Protein AF-A0A3G1IX12-F1 (afdb_monomer_lite)

Sequence (82 aa):
MLLLARCLLVLLVSSLLLCSGLACGPGRGFGKRRHPKKLTPLAYKQFIPNVAEKTLGASGRYEGKISRNSERFKELTPNYNP

Foldseek 3Di:
DVVVVVVVVVVVVVVVVVVVVVVQDDDDDDDDDDDDPDDDDADVPDDPPRDDQCDPVHVHHDDDDDDCPDPCVVVDDDDDDD

Organism: Pipistrellus abramus (NCBI:txid105295)

Radius of gyration: 36.75 Å; chains: 1; bounding box: 75×35×82 Å

Structure (mmCIF, N/CA/C/O backbone):
data_AF-A0A3G1IX12-F1
#
_entry.id   AF-A0A3G1IX12-F1
#
loop_
_atom_site.group_PDB
_atom_site.id
_atom_site.type_symbol
_atom_site.label_atom_id
_atom_site.label_alt_id
_atom_site.label_comp_id
_atom_site.label_asym_id
_atom_site.label_entity_id
_atom_site.label_seq_id
_atom_site.pdbx_PDB_ins_code
_atom_site.Cartn_x
_atom_site.Cartn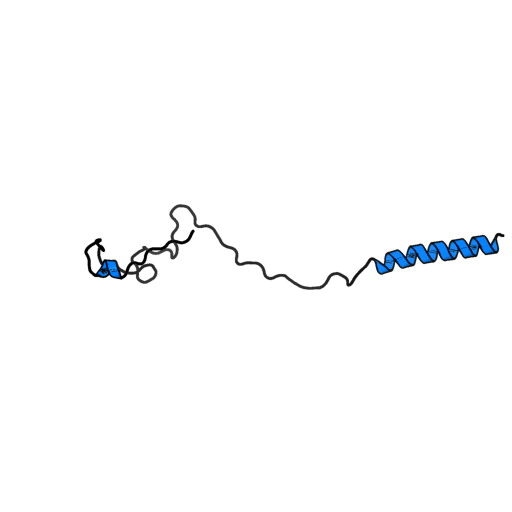_y
_atom_site.Cartn_z
_atom_site.occupancy
_atom_site.B_iso_or_equiv
_atom_site.auth_seq_id
_atom_site.auth_comp_id
_atom_site.auth_asym_id
_atom_site.auth_atom_id
_atom_site.pdbx_PDB_model_num
ATOM 1 N N . MET A 1 1 ? 63.202 20.048 -53.734 1.00 67.00 1 MET A N 1
ATOM 2 C CA . MET A 1 1 ? 61.862 20.613 -53.445 1.00 67.00 1 MET A CA 1
ATOM 3 C C . MET A 1 1 ? 60.741 19.579 -53.549 1.00 67.00 1 MET A C 1
ATOM 5 O O . MET A 1 1 ? 60.075 19.349 -52.551 1.00 67.00 1 MET A O 1
ATOM 9 N N . LEU A 1 2 ? 60.571 18.886 -54.684 1.00 75.62 2 LEU A N 1
ATOM 10 C CA . LEU A 1 2 ? 59.520 17.863 -54.866 1.00 75.62 2 LEU A CA 1
ATOM 11 C C . LEU A 1 2 ? 59.605 16.667 -53.898 1.00 75.62 2 LEU A C 1
ATOM 13 O O . LEU A 1 2 ? 58.581 16.214 -53.400 1.00 75.62 2 LEU A O 1
ATOM 17 N N . LEU A 1 3 ? 60.811 16.172 -53.600 1.00 80.56 3 LEU A N 1
ATOM 18 C CA . LEU A 1 3 ? 61.017 15.056 -52.663 1.00 80.56 3 LEU A CA 1
ATOM 19 C C . LEU A 1 3 ? 60.638 15.425 -51.219 1.00 80.56 3 LEU A C 1
ATOM 21 O O . LEU A 1 3 ? 59.925 14.677 -50.563 1.00 80.56 3 LEU A O 1
ATOM 25 N N . LEU A 1 4 ? 61.029 16.620 -50.761 1.00 84.50 4 LEU A N 1
ATOM 26 C CA . LEU A 1 4 ? 60.660 17.144 -49.440 1.00 84.50 4 LEU A CA 1
ATOM 27 C C . LEU A 1 4 ? 59.148 17.376 -49.316 1.00 84.50 4 LEU A C 1
ATOM 29 O O . LEU A 1 4 ? 58.558 17.004 -48.307 1.00 84.50 4 LEU A O 1
ATOM 33 N N . ALA A 1 5 ? 58.509 17.922 -50.356 1.00 84.94 5 ALA A N 1
ATOM 34 C CA . ALA A 1 5 ? 57.059 18.109 -50.384 1.00 84.94 5 ALA A CA 1
ATOM 35 C C . ALA A 1 5 ? 56.298 16.773 -50.312 1.00 84.94 5 ALA A C 1
ATOM 37 O O . ALA A 1 5 ? 55.304 16.667 -49.598 1.00 84.94 5 ALA A O 1
ATOM 38 N N . ARG A 1 6 ? 56.794 15.730 -50.992 1.00 87.44 6 ARG A N 1
ATOM 39 C CA . ARG A 1 6 ? 56.231 14.373 -50.909 1.00 87.44 6 ARG A CA 1
ATOM 40 C C . ARG A 1 6 ? 56.393 13.768 -49.513 1.00 87.44 6 ARG A C 1
ATOM 42 O O . ARG A 1 6 ? 55.433 13.204 -49.000 1.00 87.44 6 ARG A O 1
ATOM 49 N N . CYS A 1 7 ? 57.553 13.928 -48.876 1.00 89.81 7 CYS A N 1
ATOM 50 C CA . CYS A 1 7 ? 57.763 13.450 -47.506 1.00 89.81 7 CYS A CA 1
ATOM 51 C C . CYS A 1 7 ? 56.837 14.151 -46.499 1.00 89.81 7 CYS A C 1
ATOM 53 O O . CYS A 1 7 ? 56.230 13.488 -45.662 1.00 89.81 7 CYS A O 1
ATOM 55 N N . LEU A 1 8 ? 56.676 15.474 -46.609 1.00 90.69 8 LEU A N 1
ATOM 56 C CA . LEU A 1 8 ? 55.769 16.242 -45.750 1.00 90.69 8 LEU A CA 1
ATOM 57 C C . LEU A 1 8 ? 54.304 15.833 -45.945 1.00 90.69 8 LEU A C 1
ATOM 59 O O . LEU A 1 8 ? 53.580 15.688 -44.964 1.00 90.69 8 LEU A O 1
ATOM 63 N N . LEU A 1 9 ? 53.884 15.582 -47.189 1.00 90.19 9 LEU A N 1
ATOM 64 C CA . LEU A 1 9 ? 52.540 15.090 -47.492 1.00 90.19 9 LEU A CA 1
ATOM 65 C C . LEU A 1 9 ? 52.279 13.723 -46.839 1.00 90.19 9 LEU A C 1
ATOM 67 O O . LEU A 1 9 ? 51.234 13.523 -46.227 1.00 90.19 9 LEU A O 1
ATOM 71 N N . VAL A 1 10 ? 53.238 12.796 -46.925 1.00 91.06 10 VAL A N 1
ATOM 72 C CA . VAL A 1 10 ? 53.121 11.457 -46.320 1.00 91.06 10 VAL A CA 1
ATOM 73 C C . VAL A 1 10 ? 53.037 11.539 -44.794 1.00 91.06 10 VAL A C 1
ATOM 75 O O . VAL A 1 10 ? 52.207 10.859 -44.191 1.00 91.06 10 VAL A O 1
ATOM 78 N N . LEU A 1 11 ? 53.845 12.396 -44.161 1.00 90.19 11 LEU A N 1
ATOM 79 C CA . LEU A 1 11 ? 53.802 12.606 -42.710 1.00 90.19 11 LEU A CA 1
ATOM 80 C C . LEU A 1 11 ? 52.471 13.219 -42.257 1.00 90.19 11 LEU A C 1
ATOM 82 O O . LEU A 1 11 ? 51.894 12.760 -41.270 1.00 90.19 11 LEU A O 1
ATOM 86 N N . LEU A 1 12 ? 51.951 14.197 -43.004 1.00 88.56 12 LEU A N 1
ATOM 87 C CA . LEU A 1 12 ? 50.651 14.808 -42.730 1.00 88.56 12 LEU A CA 1
ATOM 88 C C . LEU A 1 12 ? 49.529 13.761 -42.801 1.00 88.56 12 LEU A C 1
ATOM 90 O O . LEU A 1 12 ? 48.752 13.623 -41.857 1.00 88.56 12 LEU A O 1
ATOM 94 N N . VAL A 1 13 ? 49.488 12.973 -43.879 1.00 88.25 13 VAL A N 1
ATOM 95 C CA . VAL A 1 13 ? 48.484 11.913 -44.076 1.00 88.25 13 VAL A CA 1
ATOM 96 C C . VAL A 1 13 ? 48.576 10.848 -42.978 1.00 88.25 13 VAL A C 1
ATOM 98 O O . VAL A 1 13 ? 47.550 10.447 -42.433 1.00 88.25 13 VAL A O 1
ATOM 101 N N . SER A 1 14 ? 49.788 10.438 -42.594 1.00 84.94 14 SER A N 1
ATOM 102 C CA . SER A 1 14 ? 50.006 9.477 -41.504 1.00 84.94 14 SER A CA 1
ATOM 103 C C . SER A 1 14 ? 49.490 10.008 -40.160 1.00 84.94 14 SER A C 1
ATOM 105 O O . SER A 1 14 ? 48.745 9.320 -39.461 1.00 84.94 14 SER A O 1
ATOM 107 N N . SER A 1 15 ? 49.795 11.269 -39.830 1.00 82.06 15 SER A N 1
ATOM 108 C CA . SER A 1 15 ? 49.334 11.895 -38.582 1.00 82.06 15 SER A CA 1
ATOM 109 C C . SER A 1 15 ? 47.805 12.006 -38.489 1.00 82.06 15 SER A C 1
ATOM 111 O O . SER A 1 15 ? 47.231 11.751 -37.430 1.00 82.06 15 SER A O 1
ATOM 113 N N . LEU A 1 16 ? 47.133 12.304 -39.608 1.00 80.31 16 LEU A N 1
ATOM 114 C CA . LEU A 1 16 ? 45.672 12.380 -39.689 1.00 80.31 16 LEU A CA 1
ATOM 115 C C . LEU A 1 16 ? 45.006 11.013 -39.457 1.00 80.31 16 LEU A C 1
ATOM 117 O O . LEU A 1 16 ? 43.982 10.943 -38.780 1.00 80.31 16 LEU A O 1
ATOM 121 N N .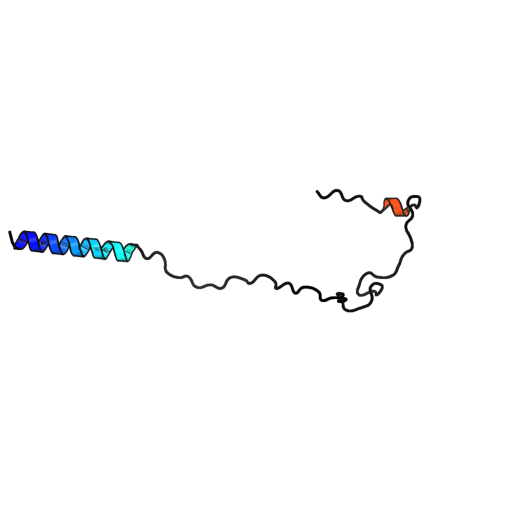 LEU A 1 17 ? 45.600 9.930 -39.967 1.00 78.25 17 LEU A N 1
ATOM 122 C CA . LEU A 1 17 ? 45.068 8.566 -39.843 1.00 78.25 17 LEU A CA 1
ATOM 123 C C . LEU A 1 17 ? 45.263 7.969 -38.439 1.00 78.25 17 LEU A C 1
ATOM 125 O O . LEU A 1 17 ? 44.371 7.281 -37.937 1.00 78.25 17 LEU A O 1
ATOM 129 N N . LEU A 1 18 ? 46.394 8.247 -37.778 1.00 76.56 18 LEU A N 1
ATOM 130 C CA . LEU A 1 18 ? 46.665 7.743 -36.422 1.00 76.56 18 LEU A CA 1
ATOM 131 C C . LEU A 1 18 ? 45.686 8.314 -35.379 1.00 76.56 18 LEU A C 1
ATOM 133 O O . LEU A 1 18 ? 45.237 7.582 -34.495 1.00 76.56 18 LEU A O 1
ATOM 137 N N . CYS A 1 19 ? 45.304 9.591 -35.497 1.00 66.00 19 CYS A N 1
ATOM 138 C CA . CYS A 1 19 ? 44.347 10.223 -34.580 1.00 66.00 19 CYS A CA 1
ATOM 139 C C . CYS A 1 19 ? 42.953 9.581 -34.632 1.00 66.00 19 CYS A C 1
ATOM 141 O O . CYS A 1 19 ? 42.300 9.447 -33.597 1.00 66.00 19 CYS A O 1
ATOM 143 N N . SER A 1 20 ? 42.493 9.155 -35.812 1.00 67.31 20 SER A N 1
ATOM 144 C CA . SER A 1 20 ? 41.173 8.529 -35.960 1.00 67.31 20 SER A CA 1
ATOM 145 C C . SER A 1 20 ? 41.095 7.156 -35.283 1.00 67.31 20 SER A C 1
ATOM 147 O O . SER A 1 20 ? 40.051 6.800 -34.744 1.00 67.31 20 SER A O 1
ATOM 149 N N . GLY A 1 21 ? 42.197 6.397 -35.276 1.00 65.94 21 GLY A N 1
ATOM 150 C CA . GLY A 1 21 ? 42.258 5.064 -34.664 1.00 65.94 21 GLY A CA 1
ATOM 151 C C . GLY A 1 21 ? 42.268 5.082 -33.133 1.00 65.94 21 GLY A C 1
ATOM 152 O O . GLY A 1 21 ? 41.692 4.194 -32.509 1.00 65.94 21 GLY A O 1
ATOM 153 N N . LEU A 1 22 ? 42.864 6.112 -32.522 1.00 67.88 22 LEU A N 1
ATOM 154 C CA . LEU A 1 22 ? 42.918 6.278 -31.062 1.00 67.88 22 LEU A CA 1
ATOM 155 C C . LEU A 1 22 ? 41.615 6.825 -30.456 1.00 67.88 22 LEU A C 1
ATOM 157 O O . LEU A 1 22 ? 41.424 6.748 -29.244 1.00 67.88 22 LEU A O 1
ATOM 161 N N . ALA A 1 23 ? 40.706 7.356 -31.278 1.00 72.88 23 ALA A N 1
ATOM 162 C CA . ALA A 1 23 ? 39.408 7.860 -30.825 1.00 72.88 23 ALA A CA 1
ATOM 163 C C . ALA A 1 23 ? 38.422 6.740 -30.431 1.00 72.88 23 ALA A C 1
ATOM 165 O O . ALA A 1 23 ? 37.429 6.994 -29.747 1.00 72.88 23 ALA A O 1
ATOM 166 N N . CYS A 1 24 ? 38.685 5.495 -30.838 1.00 75.00 24 CYS A N 1
ATOM 167 C CA . CYS A 1 24 ? 37.842 4.346 -30.532 1.00 75.00 24 CYS A CA 1
ATOM 168 C C . CYS A 1 24 ? 38.355 3.649 -29.264 1.00 75.00 24 CYS A C 1
ATOM 170 O O . CYS A 1 24 ? 39.218 2.778 -29.330 1.00 75.00 24 CYS A O 1
ATOM 172 N N . GLY A 1 25 ? 37.824 4.048 -28.103 1.00 79.50 25 GLY A N 1
ATOM 173 C CA . GLY A 1 25 ? 38.067 3.380 -26.818 1.00 79.50 25 GLY A CA 1
ATOM 174 C C . GLY A 1 25 ? 37.640 1.898 -26.805 1.00 79.50 25 GLY A C 1
ATOM 175 O O . GLY A 1 25 ? 37.225 1.363 -27.836 1.00 79.50 25 GLY A O 1
ATOM 176 N N . PRO A 1 26 ? 37.713 1.202 -25.650 1.00 81.25 26 PRO A N 1
ATOM 177 C CA . PRO A 1 26 ? 37.304 -0.200 -25.561 1.00 81.25 26 PRO A CA 1
ATOM 178 C C . PRO A 1 26 ? 35.870 -0.320 -26.088 1.00 81.25 26 PRO A C 1
ATOM 180 O O . PRO A 1 26 ? 34.976 0.379 -25.612 1.00 81.25 26 PRO A O 1
ATOM 183 N N . GLY A 1 27 ? 35.682 -1.120 -27.140 1.00 81.44 27 GLY A N 1
ATOM 184 C CA . GLY A 1 27 ? 34.437 -1.182 -27.905 1.00 81.44 27 GLY A CA 1
ATOM 185 C C . GLY A 1 27 ? 33.209 -1.564 -27.070 1.00 81.44 27 GLY A C 1
ATOM 186 O O . GLY A 1 27 ? 33.257 -1.738 -25.854 1.00 81.44 27 GLY A O 1
ATOM 187 N N . ARG A 1 28 ? 32.055 -1.720 -27.725 1.00 87.75 28 ARG A N 1
ATOM 188 C CA . ARG A 1 28 ? 30.800 -2.040 -27.028 1.00 87.75 28 ARG A CA 1
ATOM 189 C C . ARG A 1 28 ? 30.930 -3.350 -26.231 1.00 87.75 28 ARG A C 1
ATOM 191 O O . ARG A 1 28 ? 31.057 -4.422 -26.812 1.00 87.75 28 ARG A O 1
ATOM 198 N N . GLY A 1 29 ? 30.836 -3.253 -24.905 1.00 87.56 29 GLY A N 1
ATOM 199 C CA . GLY A 1 29 ? 30.771 -4.412 -24.016 1.00 87.56 29 GLY A CA 1
ATOM 200 C C . GLY A 1 29 ? 29.457 -5.186 -24.162 1.00 87.56 29 GLY A C 1
ATOM 201 O O . GLY A 1 29 ? 28.406 -4.611 -24.460 1.00 87.56 29 GLY A O 1
ATOM 202 N N . PHE A 1 30 ? 29.512 -6.496 -23.924 1.00 91.06 30 PHE A N 1
ATOM 203 C CA . PHE A 1 30 ? 28.336 -7.361 -23.881 1.00 91.06 30 PHE A CA 1
ATOM 204 C C . PHE A 1 30 ? 27.756 -7.392 -22.466 1.00 91.06 30 PHE A C 1
ATOM 206 O O . PHE A 1 30 ? 28.470 -7.606 -21.490 1.00 91.06 30 PHE A O 1
ATOM 213 N N . GLY A 1 31 ? 26.446 -7.197 -22.346 1.00 91.44 31 GLY A N 1
ATOM 214 C CA . GLY A 1 31 ? 25.755 -7.291 -21.067 1.00 91.44 31 GLY A CA 1
ATOM 215 C C . GLY A 1 31 ? 24.314 -6.814 -21.160 1.00 91.44 31 GLY A C 1
ATOM 216 O O . GLY A 1 31 ? 23.983 -5.932 -21.952 1.00 91.44 31 GLY A O 1
ATOM 217 N N . LYS A 1 32 ? 23.441 -7.395 -20.335 1.00 92.62 32 LYS A N 1
ATOM 218 C CA . LYS A 1 32 ? 22.047 -6.965 -20.206 1.00 92.62 32 LYS A CA 1
ATOM 219 C C . LYS A 1 32 ? 21.824 -6.398 -18.812 1.00 92.62 32 LYS A C 1
ATOM 221 O O . LYS A 1 32 ? 22.025 -7.084 -17.813 1.00 92.62 32 LYS A O 1
ATOM 226 N N . ARG A 1 33 ? 21.370 -5.146 -18.738 1.00 93.31 33 ARG A N 1
ATOM 227 C CA . ARG A 1 33 ? 20.959 -4.527 -17.473 1.00 93.31 33 ARG A CA 1
ATOM 228 C C . ARG A 1 33 ? 19.731 -5.256 -16.919 1.00 93.31 33 ARG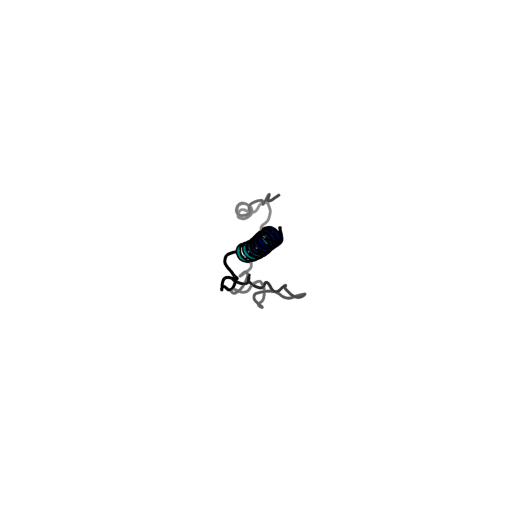 A C 1
ATOM 230 O O . ARG A 1 33 ? 18.800 -5.560 -17.665 1.00 93.31 33 ARG A O 1
ATOM 237 N N . ARG A 1 34 ? 19.689 -5.489 -15.604 1.00 94.50 34 ARG A N 1
ATOM 238 C CA . ARG A 1 34 ? 18.481 -5.995 -14.938 1.00 94.50 34 ARG A CA 1
ATOM 239 C C . ARG A 1 34 ? 17.352 -4.975 -15.088 1.00 94.50 34 ARG A C 1
ATOM 241 O O . ARG A 1 34 ? 17.517 -3.812 -14.722 1.00 94.50 34 ARG A O 1
ATOM 248 N N . HIS A 1 35 ? 16.208 -5.413 -15.604 1.00 94.25 35 HIS A N 1
ATOM 249 C CA . HIS A 1 35 ? 15.025 -4.563 -15.647 1.00 94.25 35 HIS A CA 1
ATOM 250 C C . HIS A 1 35 ? 14.465 -4.378 -14.230 1.00 94.25 35 HIS A C 1
ATOM 252 O O . HIS A 1 35 ? 14.426 -5.346 -13.460 1.00 94.25 35 HIS A O 1
ATOM 258 N N . PRO A 1 36 ? 14.036 -3.158 -13.869 1.00 95.19 36 PRO A N 1
ATOM 259 C CA . PRO A 1 36 ? 13.335 -2.941 -12.614 1.00 95.19 36 PRO A CA 1
ATOM 260 C C . PRO A 1 36 ? 12.035 -3.753 -12.590 1.00 95.19 36 PRO A C 1
ATOM 262 O O . PRO A 1 36 ? 11.481 -4.106 -13.636 1.00 95.19 36 PRO A O 1
ATOM 265 N N . LYS A 1 37 ? 11.532 -4.044 -11.387 1.00 95.31 37 LYS A N 1
ATOM 266 C CA . LYS A 1 37 ? 10.225 -4.688 -11.233 1.00 95.31 37 LYS A CA 1
ATOM 267 C C . LYS A 1 37 ? 9.162 -3.781 -11.855 1.00 95.31 37 LYS A C 1
ATOM 269 O O . LYS A 1 37 ? 9.029 -2.627 -11.460 1.00 95.31 37 LYS A O 1
ATOM 274 N N . LYS A 1 38 ? 8.402 -4.307 -12.817 1.00 94.75 38 LYS A N 1
ATOM 275 C CA . LYS A 1 38 ? 7.262 -3.589 -13.391 1.00 94.75 38 LYS A CA 1
ATOM 276 C C . LYS A 1 38 ? 6.173 -3.482 -12.325 1.00 94.75 38 LYS A C 1
ATOM 278 O O . LYS A 1 38 ? 5.653 -4.500 -11.876 1.00 94.75 38 LYS A O 1
ATOM 283 N N . LEU A 1 39 ? 5.854 -2.259 -11.915 1.00 96.81 39 LEU A N 1
ATOM 284 C CA . LEU A 1 39 ? 4.748 -1.974 -11.007 1.00 96.81 39 LEU A CA 1
ATOM 285 C C . LEU A 1 39 ? 3.508 -1.673 -11.850 1.00 96.81 39 LEU A C 1
ATOM 287 O O . LEU A 1 39 ? 3.503 -0.727 -12.634 1.00 96.81 39 LEU A O 1
ATOM 291 N N . THR A 1 40 ? 2.483 -2.512 -11.735 1.00 96.75 40 THR A N 1
ATOM 292 C CA . THR A 1 40 ? 1.185 -2.287 -12.378 1.00 96.75 40 THR A CA 1
ATOM 293 C C . THR A 1 40 ? 0.293 -1.489 -11.430 1.00 96.75 40 THR A C 1
ATOM 295 O O . THR A 1 40 ? 0.131 -1.920 -10.285 1.00 96.75 40 THR A O 1
ATOM 298 N N . PRO A 1 41 ? -0.277 -0.351 -11.862 1.00 97.75 41 PRO A N 1
ATOM 299 C CA . PRO A 1 41 ? -1.189 0.415 -11.020 1.00 97.75 41 PRO A CA 1
ATOM 300 C C . PRO A 1 41 ? -2.467 -0.385 -10.740 1.00 97.75 41 PRO A C 1
ATOM 302 O O . PRO A 1 41 ? -2.860 -1.235 -11.540 1.00 97.75 41 PRO A O 1
ATOM 305 N N . LEU A 1 42 ? -3.118 -0.098 -9.612 1.00 98.25 42 LEU A N 1
ATOM 306 C CA . LEU A 1 42 ? -4.439 -0.646 -9.310 1.00 98.25 42 LEU A CA 1
ATOM 307 C C . LEU A 1 42 ? -5.511 0.082 -10.127 1.00 98.25 42 LEU A C 1
ATOM 309 O O . LEU A 1 42 ? -5.475 1.306 -10.265 1.00 98.25 42 LEU A O 1
ATOM 313 N N . ALA A 1 43 ? -6.469 -0.673 -10.655 1.00 98.31 43 ALA A N 1
ATOM 314 C CA . ALA A 1 43 ? -7.646 -0.135 -11.322 1.00 98.31 43 ALA A CA 1
ATOM 315 C C . ALA A 1 43 ? -8.669 0.412 -10.310 1.00 98.31 43 ALA A C 1
ATOM 317 O O . ALA A 1 43 ? -8.633 0.106 -9.114 1.00 98.31 43 ALA A O 1
ATOM 318 N N . TYR A 1 44 ? -9.624 1.209 -10.794 1.00 98.25 44 TYR A N 1
ATOM 319 C CA . TYR A 1 44 ? -10.723 1.698 -9.963 1.00 98.25 44 TYR A CA 1
ATOM 320 C C . TYR A 1 44 ? -11.496 0.526 -9.332 1.00 98.25 44 TYR A C 1
ATOM 322 O O . TYR A 1 44 ? -11.861 -0.420 -10.025 1.00 98.25 44 TYR A O 1
ATOM 330 N N . LYS A 1 45 ? -11.730 0.597 -8.011 1.00 97.50 45 LYS A N 1
ATOM 331 C CA . LYS A 1 45 ? -12.361 -0.453 -7.177 1.00 97.50 45 LYS A CA 1
ATOM 332 C C . LYS A 1 45 ? -11.604 -1.786 -7.084 1.00 97.50 45 LYS A C 1
ATOM 334 O O . LYS A 1 45 ? -12.132 -2.727 -6.498 1.00 97.50 45 LYS A O 1
ATOM 339 N N . GLN A 1 46 ? -10.374 -1.872 -7.584 1.00 98.31 46 GLN A N 1
ATOM 340 C CA . GLN A 1 46 ? -9.527 -3.042 -7.371 1.00 98.31 46 GLN A CA 1
ATOM 341 C C . GLN A 1 46 ? -8.923 -3.030 -5.959 1.00 98.31 46 GLN A C 1
ATOM 343 O O . GLN A 1 46 ? -8.496 -1.990 -5.463 1.00 98.31 46 GLN A O 1
ATOM 348 N N . PHE A 1 47 ? -8.829 -4.203 -5.339 1.00 98.06 47 PHE A N 1
ATOM 349 C CA . PHE A 1 47 ? -8.116 -4.444 -4.085 1.00 98.06 47 PHE A CA 1
ATOM 350 C C . PHE A 1 47 ? -7.240 -5.695 -4.233 1.00 98.06 47 PHE A C 1
ATOM 352 O O . PHE A 1 47 ? -7.561 -6.600 -5.005 1.00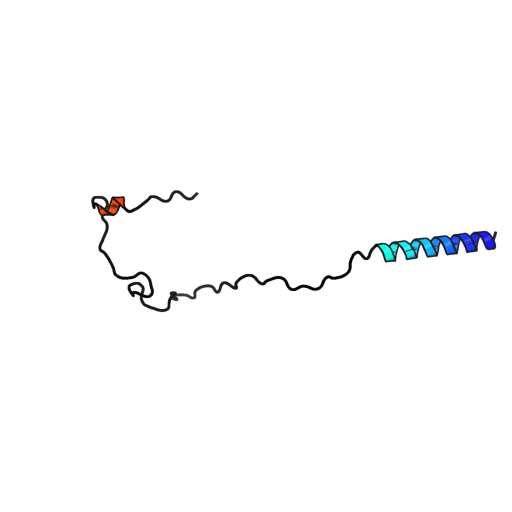 98.06 47 PHE A O 1
ATOM 359 N N . ILE A 1 48 ? -6.093 -5.715 -3.549 1.00 97.75 48 ILE A N 1
ATOM 360 C CA . ILE A 1 48 ? -5.132 -6.825 -3.569 1.00 97.75 48 ILE A CA 1
ATOM 361 C C . ILE A 1 48 ? -4.808 -7.208 -2.120 1.00 97.75 48 ILE A C 1
ATOM 363 O O . ILE A 1 48 ? -4.436 -6.318 -1.356 1.00 97.75 48 ILE A O 1
ATOM 367 N N . PRO A 1 49 ? -4.880 -8.499 -1.745 1.00 97.56 49 PRO A N 1
ATOM 368 C CA . PRO A 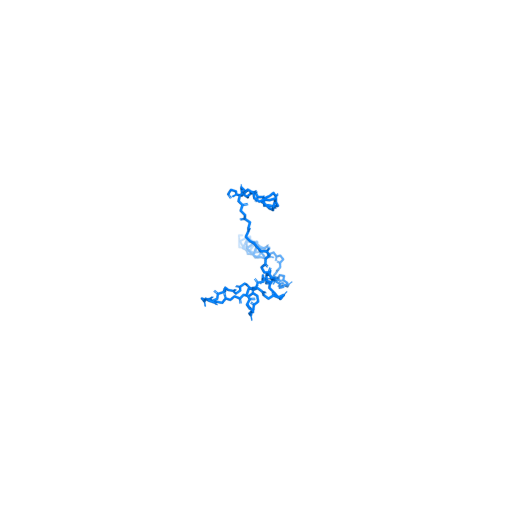1 49 ? -5.358 -9.635 -2.547 1.00 97.56 49 PRO A CA 1
ATOM 369 C C . PRO A 1 49 ? -6.841 -9.504 -2.931 1.00 97.56 49 PRO A C 1
ATOM 371 O O . PRO A 1 49 ? -7.574 -8.757 -2.294 1.00 97.56 49 PRO A O 1
ATOM 374 N N . ASN A 1 50 ? -7.281 -10.205 -3.984 1.00 97.75 50 ASN A N 1
ATOM 375 C CA . ASN A 1 50 ? -8.666 -10.144 -4.481 1.00 97.75 50 ASN A CA 1
ATOM 376 C C . ASN A 1 50 ? -9.627 -10.955 -3.589 1.00 97.75 50 ASN A C 1
ATOM 378 O O . ASN A 1 50 ? -10.222 -11.947 -4.006 1.00 97.75 50 ASN A O 1
ATOM 382 N N . VAL A 1 51 ? -9.705 -10.558 -2.326 1.00 98.19 51 VAL A N 1
ATOM 383 C CA . VAL A 1 51 ? -10.553 -11.124 -1.277 1.00 98.19 51 VAL A CA 1
ATOM 384 C C . VAL A 1 51 ? -11.068 -9.980 -0.406 1.00 98.19 51 VAL A C 1
ATOM 386 O O . VAL A 1 51 ? -10.518 -8.880 -0.423 1.00 98.19 51 VAL A O 1
ATOM 389 N N . ALA A 1 52 ? -12.126 -10.217 0.368 1.00 97.62 52 ALA A N 1
ATOM 390 C CA . ALA A 1 52 ? -12.646 -9.192 1.266 1.00 97.62 52 ALA A CA 1
ATOM 391 C C . ALA A 1 52 ? -11.614 -8.804 2.344 1.00 97.62 52 ALA A C 1
ATOM 393 O O . ALA A 1 52 ? -10.860 -9.649 2.834 1.00 97.62 52 ALA A O 1
ATOM 394 N N . GLU A 1 53 ? -11.634 -7.532 2.751 1.00 98.06 53 GLU A N 1
ATOM 395 C CA . GLU A 1 53 ? -10.678 -6.922 3.690 1.00 98.06 53 GLU A CA 1
ATOM 396 C C . GLU A 1 53 ? -10.484 -7.747 4.970 1.00 98.06 53 GLU A C 1
ATOM 398 O O . GLU A 1 53 ? -9.360 -8.004 5.387 1.00 98.06 53 GLU A O 1
ATOM 403 N N . LYS A 1 54 ? -11.585 -8.217 5.567 1.00 98.12 54 LYS A N 1
ATOM 404 C CA . LYS A 1 54 ? -11.585 -8.856 6.893 1.00 98.12 54 LYS A CA 1
ATOM 405 C C . LYS A 1 54 ? -11.351 -10.371 6.865 1.00 98.12 54 LYS A C 1
ATOM 407 O O . LYS A 1 54 ? -11.725 -11.082 7.798 1.00 98.12 54 LYS A O 1
ATOM 412 N N . THR A 1 55 ? -10.799 -10.890 5.770 1.00 97.62 55 THR A N 1
ATOM 413 C CA . THR A 1 55 ? -10.451 -12.313 5.641 1.00 97.62 55 THR A CA 1
ATOM 414 C C . THR A 1 55 ? -9.059 -12.596 6.205 1.00 97.62 55 THR A C 1
ATOM 416 O O . THR A 1 55 ? -8.207 -11.712 6.263 1.00 97.62 55 THR A O 1
ATOM 419 N N . LEU A 1 56 ? -8.802 -13.849 6.597 1.00 97.44 56 LEU A N 1
ATOM 420 C CA . LEU A 1 56 ? -7.492 -14.277 7.111 1.00 97.44 56 LEU A CA 1
ATOM 421 C C . LEU A 1 56 ? -6.361 -14.163 6.073 1.00 97.44 56 LEU A C 1
ATOM 423 O O . LEU A 1 56 ? -5.201 -14.086 6.451 1.00 97.44 56 LEU A O 1
ATOM 427 N N . GLY A 1 57 ? -6.692 -14.136 4.777 1.00 97.12 57 GLY A N 1
ATOM 428 C CA . GLY A 1 57 ? -5.729 -13.914 3.695 1.00 97.12 57 GLY A CA 1
ATOM 429 C C . GLY A 1 57 ? -5.396 -12.439 3.434 1.00 97.12 57 GLY A C 1
ATOM 430 O O . GLY A 1 57 ? -4.622 -12.163 2.523 1.00 97.12 57 GLY A O 1
ATOM 431 N N . ALA A 1 58 ? -6.001 -11.510 4.183 1.00 97.75 58 ALA A N 1
ATOM 432 C CA . ALA A 1 58 ? -5.830 -10.064 4.048 1.00 97.75 58 ALA A CA 1
ATOM 433 C C . ALA A 1 58 ? -5.592 -9.412 5.427 1.00 97.75 58 ALA A C 1
ATOM 435 O O . ALA A 1 58 ? -4.617 -9.751 6.093 1.00 97.75 58 ALA A O 1
ATOM 436 N N . SER A 1 59 ? -6.456 -8.488 5.865 1.00 97.75 59 SER A N 1
ATOM 437 C CA . SER A 1 59 ? -6.278 -7.710 7.105 1.00 97.75 59 SER A CA 1
ATOM 438 C C . SER A 1 59 ? -6.734 -8.437 8.376 1.00 97.75 59 SER A C 1
ATOM 440 O O . SER A 1 59 ? -6.519 -7.936 9.477 1.00 97.75 59 SER A O 1
ATOM 442 N N . GLY A 1 60 ? -7.367 -9.606 8.255 1.00 98.00 60 GLY A N 1
ATOM 443 C CA . GLY A 1 60 ? -7.866 -10.369 9.397 1.00 98.00 60 GLY A CA 1
ATOM 444 C C . GLY A 1 60 ? -9.153 -9.809 10.018 1.00 98.00 60 GLY A C 1
ATOM 445 O O . GLY A 1 60 ? -9.819 -8.924 9.486 1.00 98.00 60 GLY A O 1
ATOM 446 N N . ARG A 1 61 ? -9.556 -10.393 11.151 1.00 97.88 61 ARG A N 1
ATOM 447 C CA . ARG A 1 61 ? -10.823 -10.068 11.826 1.00 97.88 61 ARG A CA 1
ATOM 448 C C . ARG A 1 61 ? -10.781 -8.703 12.514 1.00 97.88 61 ARG A C 1
ATOM 450 O O . ARG A 1 61 ? -9.748 -8.257 12.991 1.00 97.88 61 ARG A O 1
ATOM 457 N N . TYR A 1 62 ? -11.950 -8.085 12.642 1.00 97.94 62 TYR A N 1
ATOM 458 C CA . TYR A 1 62 ? -12.117 -6.865 13.424 1.00 97.94 62 TYR A CA 1
ATOM 459 C C . TYR A 1 62 ? -11.977 -7.138 14.929 1.00 97.94 62 TYR A C 1
ATOM 461 O O . TYR A 1 62 ? -12.618 -8.048 15.450 1.00 97.94 62 TYR A O 1
ATOM 469 N N . GLU A 1 63 ? -11.184 -6.320 15.622 1.00 97.06 63 GLU A N 1
ATOM 470 C CA . GLU A 1 63 ? -10.888 -6.495 17.053 1.00 97.06 63 GLU A CA 1
ATOM 471 C C . GLU A 1 63 ? -11.667 -5.560 17.990 1.00 97.06 63 GLU A C 1
ATOM 473 O O . GLU A 1 63 ? -11.592 -5.715 19.206 1.00 97.06 63 GLU A O 1
ATOM 478 N N . GLY A 1 64 ? -12.389 -4.571 17.462 1.00 97.06 64 GLY A N 1
ATOM 479 C CA . GLY A 1 64 ? -13.095 -3.572 18.271 1.00 97.06 64 GLY A CA 1
ATOM 480 C C . GLY A 1 64 ? -12.608 -2.140 18.051 1.00 97.06 64 GLY A C 1
ATOM 481 O O . GLY A 1 64 ? -11.559 -1.885 17.462 1.00 97.06 64 GLY A O 1
ATOM 482 N N . LYS A 1 65 ? -13.417 -1.173 18.492 1.00 97.50 65 LYS A N 1
ATOM 483 C CA . LYS A 1 65 ? -13.143 0.259 18.331 1.00 97.50 65 LYS A CA 1
ATOM 484 C C . LYS A 1 65 ? -12.219 0.730 19.451 1.00 97.50 65 LYS A C 1
ATOM 486 O O . LYS A 1 65 ? -12.552 0.573 20.621 1.00 97.50 65 LYS A O 1
ATOM 491 N N . ILE A 1 66 ? -11.118 1.384 19.089 1.00 98.06 66 ILE A N 1
ATOM 492 C CA . ILE A 1 66 ? -10.237 2.071 20.039 1.00 98.06 66 ILE A CA 1
ATOM 493 C C . ILE A 1 66 ? -10.767 3.496 20.240 1.00 98.06 66 ILE A C 1
ATOM 495 O O . ILE A 1 66 ? -10.948 4.249 19.281 1.00 98.06 66 ILE A O 1
ATOM 499 N N . SER A 1 67 ? -11.058 3.860 21.487 1.00 98.12 67 SER A N 1
ATOM 500 C CA . SER A 1 67 ? -11.413 5.229 21.881 1.00 98.12 67 SER A CA 1
ATOM 501 C C . SER A 1 67 ? -10.212 5.910 22.542 1.00 98.12 67 SER A C 1
ATOM 503 O O . SER A 1 67 ? -9.315 5.233 23.042 1.00 98.12 67 SER A O 1
ATOM 505 N N . ARG A 1 68 ? -10.192 7.250 22.585 1.00 97.38 68 ARG A N 1
ATOM 506 C CA . ARG A 1 68 ? -9.069 8.027 23.149 1.00 97.38 68 ARG A CA 1
ATOM 507 C C . ARG A 1 68 ? -8.736 7.659 24.604 1.00 97.38 68 ARG A C 1
ATOM 509 O O . ARG A 1 68 ? -7.579 7.727 24.988 1.00 97.38 68 ARG A O 1
ATOM 516 N N . ASN A 1 69 ? -9.739 7.248 25.379 1.00 96.94 69 ASN A N 1
ATOM 517 C CA . ASN A 1 69 ? -9.593 6.907 26.797 1.00 96.94 69 ASN A CA 1
ATOM 518 C C . ASN A 1 69 ? -9.480 5.391 27.041 1.00 96.94 69 ASN A C 1
ATOM 520 O O . ASN A 1 69 ? -9.517 4.958 28.186 1.00 96.94 69 ASN A O 1
ATOM 524 N N . SER A 1 70 ? -9.418 4.572 25.986 1.00 97.62 70 SER A N 1
ATOM 525 C CA . SER A 1 70 ? -9.262 3.121 26.132 1.00 97.62 70 SER A CA 1
ATOM 526 C C . SER A 1 70 ? -7.804 2.742 26.384 1.00 97.62 70 SER A C 1
ATOM 528 O O . SER A 1 70 ? -6.897 3.389 25.869 1.00 97.62 70 SER A O 1
ATOM 530 N N . GLU A 1 71 ? -7.573 1.647 27.110 1.00 97.56 71 GLU A N 1
ATOM 531 C CA . GLU A 1 71 ? -6.219 1.137 27.376 1.00 97.56 71 GLU A CA 1
ATOM 532 C C . GLU A 1 71 ? -5.432 0.863 26.087 1.00 97.56 71 GLU A C 1
ATOM 534 O O . GLU A 1 71 ? -4.259 1.216 25.982 1.00 97.56 71 GLU A O 1
ATOM 539 N N . ARG A 1 72 ? -6.115 0.347 25.058 1.00 97.69 72 ARG A N 1
ATOM 540 C CA . ARG A 1 72 ? -5.537 0.077 23.734 1.00 97.69 72 ARG A CA 1
ATOM 541 C C . ARG A 1 72 ? -5.088 1.328 22.984 1.00 97.69 72 ARG A C 1
ATOM 543 O O . ARG A 1 72 ? -4.323 1.222 22.035 1.00 97.69 72 ARG A O 1
ATOM 550 N N . PHE A 1 73 ? -5.518 2.525 23.393 1.00 98.38 73 PHE A N 1
ATOM 551 C CA . PHE A 1 73 ? -5.016 3.764 22.792 1.00 98.38 73 PHE A CA 1
ATOM 552 C C . PHE A 1 73 ? -3.499 3.909 22.982 1.00 98.38 73 PHE A C 1
ATOM 554 O O . PHE A 1 73 ? -2.836 4.488 22.127 1.00 98.38 73 PHE A O 1
ATOM 561 N N . LYS A 1 74 ? -2.945 3.321 24.052 1.00 97.62 74 LYS A N 1
ATOM 562 C CA . LYS A 1 74 ? -1.502 3.295 24.340 1.00 97.62 74 LYS A CA 1
ATOM 563 C C . LYS A 1 74 ? -0.693 2.489 23.316 1.00 97.62 74 LYS A C 1
ATOM 565 O O . LYS A 1 74 ? 0.510 2.693 23.212 1.00 97.62 74 LYS A O 1
ATOM 570 N N . GLU A 1 75 ? -1.334 1.588 22.570 1.00 97.88 75 GLU A N 1
ATOM 571 C CA . GLU A 1 75 ? -0.696 0.793 21.509 1.00 97.88 75 GLU A CA 1
ATOM 572 C C . GLU A 1 75 ? -0.466 1.621 20.232 1.00 97.88 75 GLU A C 1
ATOM 574 O O . GLU A 1 75 ? 0.360 1.258 19.397 1.00 97.88 75 GLU A O 1
ATOM 579 N N . LEU A 1 76 ? -1.190 2.736 20.065 1.00 98.00 76 LEU A N 1
ATOM 580 C CA . LEU A 1 76 ? -1.077 3.607 18.897 1.00 98.00 76 LEU A CA 1
ATOM 581 C C . LEU A 1 76 ? 0.069 4.608 19.079 1.00 98.00 76 LEU A C 1
ATOM 583 O O . LEU A 1 76 ? 0.174 5.273 20.109 1.00 98.00 76 LEU A O 1
ATOM 587 N N . THR A 1 77 ? 0.896 4.77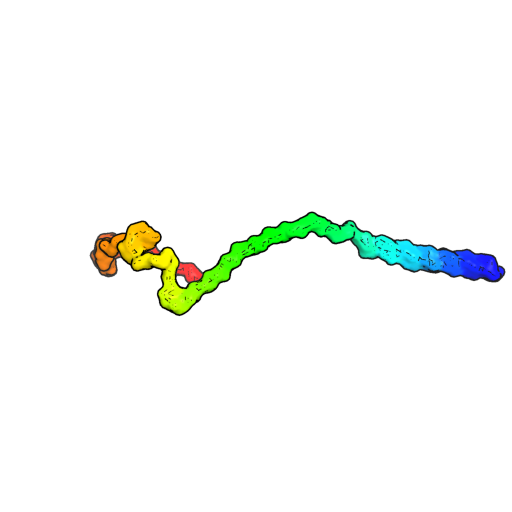3 18.048 1.00 98.00 77 THR A N 1
ATOM 588 C CA . THR A 1 77 ? 2.019 5.720 18.048 1.00 98.00 77 THR A CA 1
ATOM 589 C C . THR A 1 77 ? 1.792 6.851 17.040 1.00 98.00 77 THR A C 1
ATOM 591 O O . THR A 1 77 ? 1.296 6.610 15.935 1.00 98.00 77 THR A O 1
ATOM 594 N N . PRO A 1 78 ? 2.117 8.110 17.389 1.00 98.06 78 PRO A N 1
ATOM 595 C CA . PRO A 1 78 ? 2.018 9.218 16.446 1.00 98.06 78 PRO A CA 1
ATOM 596 C C . PRO A 1 78 ? 3.130 9.136 15.387 1.00 98.06 78 PRO A C 1
ATOM 598 O O . PRO A 1 78 ? 4.282 8.849 15.709 1.00 98.06 78 PRO A O 1
ATOM 601 N N . ASN A 1 79 ? 2.793 9.426 14.126 1.00 97.88 79 ASN A N 1
ATOM 602 C CA . ASN A 1 79 ? 3.740 9.475 13.010 1.00 97.88 79 ASN A CA 1
ATOM 603 C C . ASN A 1 79 ? 3.955 10.931 12.562 1.00 97.88 79 ASN A C 1
ATOM 605 O O . ASN A 1 79 ? 3.023 11.562 12.069 1.00 97.88 79 ASN A O 1
ATOM 609 N N . TYR A 1 80 ? 5.180 11.437 12.726 1.00 98.12 80 TYR A N 1
ATOM 610 C CA . TYR A 1 80 ? 5.594 12.804 12.378 1.00 98.12 80 TYR A CA 1
ATOM 611 C C . TYR A 1 80 ? 6.570 12.839 11.184 1.00 98.12 80 TYR A C 1
ATOM 613 O O . TYR A 1 80 ? 7.516 13.622 11.184 1.00 98.12 80 TYR A O 1
ATOM 621 N N . ASN A 1 81 ? 6.397 11.955 10.196 1.00 97.31 81 ASN A N 1
ATOM 622 C CA . ASN A 1 81 ? 7.205 11.960 8.971 1.00 97.31 81 ASN A CA 1
ATOM 623 C C . ASN A 1 81 ? 6.981 13.272 8.175 1.00 97.31 81 ASN A C 1
ATOM 625 O O . ASN A 1 81 ? 5.825 13.518 7.815 1.00 97.31 81 ASN A O 1
ATOM 629 N N . PRO A 1 82 ? 8.020 14.107 7.951 1.00 93.81 82 PRO A N 1
ATOM 630 C CA . PRO A 1 82 ? 7.896 15.415 7.297 1.00 93.81 82 PRO A CA 1
ATOM 631 C C . PRO A 1 82 ? 7.599 15.344 5.793 1.00 93.81 82 PRO A C 1
ATOM 633 O O . PRO A 1 82 ? 7.904 14.308 5.156 1.00 93.81 82 PRO A O 1
#

pLDDT: mean 91.25, std 9.21, range [65.94, 98.38]

InterPro domains:
  IPR000320 Hedgehog, N-terminal signalling domain [PF01085] (24-82)
  IPR009045 Peptidase M74/Hedgehog-like, zinc-binding domain superfamily [G3DSA:3.30.1380.10] (21-82)
  IPR009045 Peptidase M74/Hedgehog-like, zinc-binding domain superfamily [SSF55166] (38-82)
  IPR050387 Hedgehog Signaling [PTHR11889] (7-82)

Secondary structure (DSSP, 8-state):
-HHHHHHHHHHHHHHHHHHHHHT--S------PPPPPPPPPPPTT--SSSS-TTSTTTT-----PPPTTSGGGGG-------